Protein AF-Q43076-F1 (afdb_monomer)

Solvent-accessible surface area (backbone atoms only — not comparable to full-atom values): 9417 Å² total; per-residue (Å²): 134,83,82,83,74,79,73,61,49,74,49,74,43,62,37,59,88,45,103,76,54,61,91,54,61,29,22,21,44,26,35,39,22,77,76,84,76,62,70,50,79,56,65,64,48,44,74,59,81,46,72,34,17,53,50,16,35,49,47,48,24,65,28,74,42,92,91,73,46,58,35,36,36,27,18,12,19,20,88,86,56,34,31,20,32,32,44,34,33,55,68,43,85,84,46,86,76,50,64,48,56,39,68,48,93,66,49,48,24,40,69,68,80,57,91,53,52,40,34,80,36,38,42,48,33,45,56,54,46,72,47,98,86,68,32,28,33,33,42,30,41,30,34,48,72,91,36,84,34,48,34,37,39,65,35,88,43,79,94,67,60,39,79,84,59,69,62,46,82,100

pLDDT: mean 84.65, std 17.56, range [30.23, 97.69]

Sequence (170 aa):
ERAHVPTMASTIRSTSITPMAPLGDIVWGHAVSTDLVNWIILEPAIERDSPGDINGCWTGSATILPGGQPIVIYTGGDAENHQVQNIMLPKNRSDPYLREWTKAGNNPVLQLVGPGFNSSQFRDPTTGWIGPDGLWRMSIGAEVNGYGAALLYKSERLSKLDYSSSPTVF

Mean predicted aligned error: 7.03 Å

Structure (mmCIF, N/CA/C/O backbone):
data_AF-Q43076-F1
#
_entry.id   AF-Q43076-F1
#
loop_
_atom_site.group_PDB
_atom_site.id
_atom_site.type_symbol
_atom_site.label_atom_id
_atom_site.label_alt_id
_atom_site.label_comp_id
_atom_site.label_asym_id
_atom_site.label_entity_id
_atom_site.label_seq_id
_atom_site.pdbx_PDB_ins_code
_atom_site.Cartn_x
_atom_site.Cartn_y
_atom_site.Cartn_z
_atom_site.occupancy
_atom_site.B_iso_or_equiv
_atom_site.auth_seq_id
_atom_site.auth_comp_id
_atom_site.auth_asym_id
_atom_site.auth_atom_id
_atom_site.pdbx_PDB_model_num
ATOM 1 N N . GLU A 1 1 ? -23.938 0.427 31.366 1.00 33.28 1 GLU A N 1
ATOM 2 C CA . GLU A 1 1 ? -23.364 -0.611 30.482 1.00 33.28 1 GLU A CA 1
ATOM 3 C C . GLU A 1 1 ? -22.656 0.053 29.311 1.00 33.28 1 GLU A C 1
ATOM 5 O O . GLU A 1 1 ? -23.209 0.990 28.751 1.00 33.28 1 GLU A O 1
ATOM 10 N N . ARG A 1 2 ? -21.429 -0.358 28.963 1.00 31.25 2 ARG A N 1
ATOM 11 C CA . ARG A 1 2 ? -20.805 0.059 27.696 1.00 31.25 2 ARG A CA 1
ATOM 12 C C . ARG A 1 2 ? -21.232 -0.951 26.637 1.00 31.25 2 ARG A C 1
ATOM 14 O O . ARG A 1 2 ? -20.932 -2.131 26.790 1.00 31.25 2 ARG A O 1
ATOM 21 N N . ALA A 1 3 ? -21.944 -0.495 25.611 1.00 30.23 3 ALA A N 1
ATOM 22 C CA . ALA A 1 3 ? -22.298 -1.327 24.470 1.00 30.23 3 ALA A CA 1
ATOM 23 C C . ALA A 1 3 ? -21.017 -1.881 23.826 1.00 30.23 3 ALA A C 1
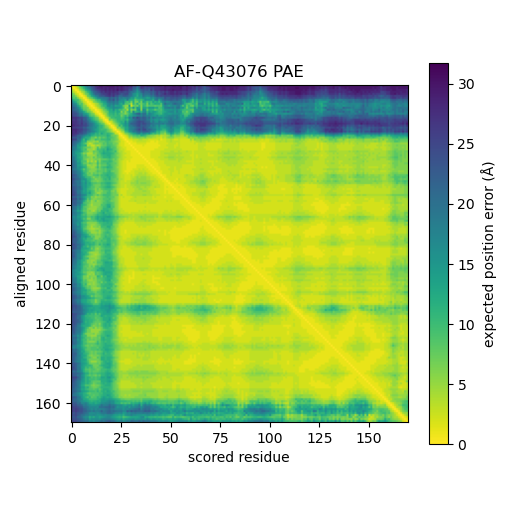ATOM 25 O O . ALA A 1 3 ? -20.096 -1.128 23.504 1.00 30.23 3 ALA A O 1
ATOM 26 N N . HIS A 1 4 ? -20.951 -3.202 23.688 1.00 37.47 4 HIS A N 1
ATOM 27 C CA . HIS A 1 4 ? -19.921 -3.881 22.917 1.00 37.47 4 HIS A CA 1
ATOM 28 C C . HIS A 1 4 ? -20.220 -3.594 21.442 1.00 37.47 4 HIS A C 1
ATOM 30 O O . HIS A 1 4 ? -21.199 -4.104 20.904 1.00 37.47 4 HIS A O 1
ATOM 36 N N . VAL A 1 5 ? -19.454 -2.700 20.815 1.00 37.22 5 VAL A N 1
ATOM 37 C CA . VAL A 1 5 ? -19.567 -2.448 19.373 1.00 37.22 5 VAL A CA 1
ATOM 38 C C . VAL A 1 5 ? -18.946 -3.661 18.674 1.00 37.22 5 VAL A C 1
ATOM 40 O O . VAL A 1 5 ? -17.755 -3.897 18.883 1.00 37.22 5 VAL A O 1
ATOM 43 N N . PRO A 1 6 ? -19.709 -4.465 17.912 1.00 38.44 6 PRO A N 1
ATOM 44 C CA . PRO A 1 6 ? -19.146 -5.610 17.213 1.00 38.44 6 PRO A CA 1
ATOM 45 C C . PRO A 1 6 ? -18.087 -5.126 16.221 1.00 38.44 6 PRO A C 1
ATOM 47 O O . PRO A 1 6 ? -18.309 -4.189 15.453 1.00 38.44 6 PRO A O 1
ATOM 50 N N . THR A 1 7 ? -16.913 -5.746 16.275 1.00 47.56 7 THR A N 1
ATOM 51 C CA . THR A 1 7 ? -15.780 -5.443 15.403 1.00 47.56 7 THR A CA 1
ATOM 52 C C . THR A 1 7 ? -16.163 -5.789 13.963 1.00 47.56 7 THR A C 1
ATOM 54 O O . THR A 1 7 ? -16.322 -6.961 13.633 1.00 47.56 7 THR A O 1
ATOM 57 N N . MET A 1 8 ? -16.354 -4.785 13.105 1.00 47.47 8 MET A N 1
ATOM 58 C CA . MET A 1 8 ? -16.606 -5.008 11.679 1.00 47.47 8 MET A CA 1
ATOM 59 C C . MET A 1 8 ? -15.295 -5.268 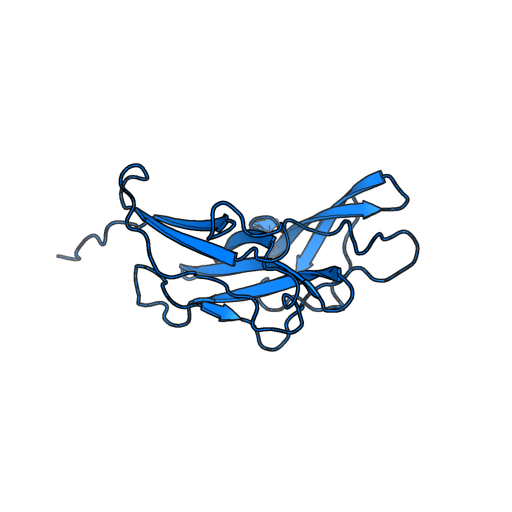10.945 1.00 47.47 8 MET A C 1
ATOM 61 O O . MET A 1 8 ? -14.315 -4.542 11.122 1.00 47.47 8 MET A O 1
ATOM 65 N N . ALA A 1 9 ? -15.288 -6.286 10.091 1.00 50.31 9 ALA A N 1
ATOM 66 C CA . ALA A 1 9 ? -14.232 -6.494 9.123 1.00 50.31 9 ALA A CA 1
ATOM 67 C C . ALA A 1 9 ? -14.574 -5.742 7.831 1.00 50.31 9 ALA A C 1
ATOM 69 O O . ALA A 1 9 ? -15.641 -5.927 7.244 1.00 50.31 9 ALA A O 1
ATOM 70 N N . SER A 1 10 ? -13.644 -4.901 7.389 1.00 48.09 10 SER A N 1
ATOM 71 C CA . SER A 1 10 ? -13.689 -4.224 6.096 1.00 48.09 10 SER A CA 1
ATOM 72 C C . SER A 1 10 ? -12.694 -4.904 5.163 1.00 48.09 10 SER A C 1
ATOM 74 O O . SER A 1 10 ? -11.532 -5.097 5.530 1.00 48.09 10 SER A O 1
ATOM 76 N N . THR A 1 11 ? -13.145 -5.304 3.975 1.00 55.41 11 THR A N 1
ATOM 77 C CA . THR A 1 11 ? -12.263 -5.780 2.909 1.00 55.41 11 THR A CA 1
ATOM 78 C C . THR A 1 11 ? -12.330 -4.805 1.755 1.00 55.41 11 THR A C 1
ATOM 80 O O . THR A 1 11 ? -13.410 -4.435 1.294 1.00 55.41 11 THR A O 1
ATOM 83 N N . ILE A 1 12 ? -11.151 -4.434 1.271 1.00 56.94 12 ILE A N 1
ATOM 84 C CA . ILE A 1 12 ? -11.012 -3.683 0.041 1.00 56.94 12 ILE A CA 1
ATOM 85 C C . ILE A 1 12 ? -10.105 -4.492 -0.877 1.00 56.94 12 ILE A C 1
ATOM 87 O O . ILE A 1 12 ? -9.028 -4.929 -0.467 1.00 56.94 12 ILE A O 1
ATOM 91 N N . ARG A 1 13 ? -10.581 -4.774 -2.089 1.00 56.03 13 ARG A N 1
ATOM 92 C CA . ARG A 1 13 ? -9.842 -5.570 -3.070 1.00 56.03 13 ARG A CA 1
ATOM 93 C C . ARG A 1 13 ? -9.818 -4.853 -4.402 1.00 56.03 13 ARG A C 1
ATOM 95 O O . ARG A 1 13 ? -10.830 -4.320 -4.844 1.00 56.03 13 ARG A O 1
ATOM 102 N N . SER A 1 14 ? -8.663 -4.931 -5.052 1.00 52.38 14 SER A N 1
ATOM 103 C CA . SER A 1 14 ? -8.529 -4.648 -6.475 1.00 52.38 14 SER A CA 1
ATOM 104 C C . SER A 1 14 ? -9.452 -5.588 -7.251 1.00 52.38 14 SER A C 1
ATOM 106 O O . SER A 1 14 ? -9.303 -6.812 -7.190 1.00 52.38 14 SER A O 1
ATOM 108 N N . THR A 1 15 ? -10.447 -5.015 -7.922 1.00 50.03 15 THR A N 1
ATOM 109 C CA . THR A 1 15 ? -11.416 -5.749 -8.735 1.00 50.03 15 THR A CA 1
ATOM 110 C C . THR A 1 15 ? -11.785 -4.913 -9.950 1.00 50.03 15 THR A C 1
ATOM 112 O O . THR A 1 15 ? -12.114 -3.736 -9.817 1.00 50.03 15 THR A O 1
ATOM 115 N N . SER A 1 16 ? -11.825 -5.523 -11.132 1.00 48.25 16 SER A N 1
ATOM 116 C CA . SER A 1 16 ? -12.533 -4.928 -12.265 1.00 48.25 16 SER A CA 1
ATOM 117 C C . SER A 1 16 ? -14.028 -4.893 -11.935 1.00 48.25 16 SER A C 1
ATOM 119 O O . SER A 1 16 ? -14.658 -5.939 -11.798 1.00 48.25 16 SER A O 1
ATOM 121 N N . ILE A 1 17 ? -14.603 -3.697 -11.786 1.00 50.31 17 ILE A N 1
ATOM 122 C CA . ILE A 1 17 ? -16.035 -3.520 -11.467 1.00 50.31 17 ILE A CA 1
ATOM 123 C C . ILE A 1 17 ? -16.966 -3.897 -12.626 1.00 50.31 17 ILE A C 1
ATOM 125 O O . ILE A 1 17 ? -18.178 -3.979 -12.438 1.00 50.31 17 ILE A O 1
ATOM 129 N N . THR A 1 18 ? -16.422 -4.168 -13.817 1.00 44.41 18 THR A N 1
ATOM 130 C CA . THR A 1 18 ? -17.178 -4.729 -14.939 1.00 44.41 18 THR A CA 1
ATOM 131 C C . THR A 1 18 ? -16.570 -6.066 -15.389 1.00 44.41 18 THR A C 1
ATOM 133 O O . THR A 1 18 ? -15.345 -6.174 -15.483 1.00 44.41 18 THR A O 1
ATOM 136 N N . PRO A 1 19 ? -17.391 -7.085 -15.724 1.00 42.34 19 PRO A N 1
ATOM 137 C CA . PRO A 1 19 ? -16.914 -8.410 -16.146 1.00 42.34 19 PRO A CA 1
ATOM 138 C C . PRO A 1 19 ? -16.039 -8.412 -17.413 1.00 42.34 19 PRO A C 1
ATOM 140 O O . PRO A 1 19 ? -15.471 -9.445 -17.752 1.00 42.34 19 PRO A O 1
ATOM 143 N N . MET A 1 20 ? -15.961 -7.282 -18.128 1.00 43.50 20 MET A N 1
ATOM 144 C CA . MET A 1 20 ? -15.190 -7.110 -19.364 1.00 43.50 20 MET A CA 1
ATOM 145 C C . MET A 1 20 ? -14.339 -5.830 -19.386 1.00 43.50 20 MET A C 1
ATOM 147 O O . MET A 1 20 ? -13.899 -5.422 -20.462 1.00 43.50 20 MET A O 1
ATOM 151 N N . ALA A 1 21 ? -14.109 -5.174 -18.242 1.00 45.84 21 ALA A N 1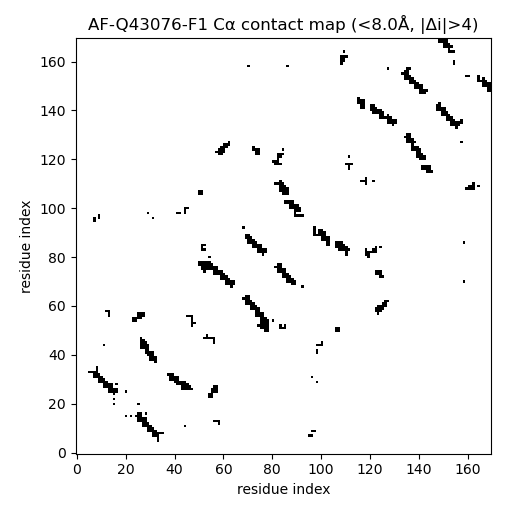
ATOM 152 C CA . ALA A 1 21 ? -13.177 -4.048 -18.202 1.00 45.84 21 ALA A CA 1
ATOM 153 C C . ALA A 1 21 ? -11.789 -4.534 -18.652 1.00 45.84 21 ALA A C 1
ATOM 155 O O . ALA A 1 21 ? -11.311 -5.552 -18.135 1.00 45.84 21 ALA A O 1
ATOM 156 N N . PRO A 1 22 ? -11.115 -3.824 -19.576 1.00 51.34 22 PRO A N 1
ATOM 157 C CA . PRO A 1 22 ? -9.694 -4.037 -19.813 1.00 51.34 22 PRO A CA 1
ATOM 158 C C . PRO A 1 22 ? -8.943 -3.979 -18.476 1.00 51.34 22 PRO A C 1
ATOM 160 O O . PRO A 1 22 ? -9.351 -3.240 -17.578 1.00 51.34 22 PRO A O 1
ATOM 163 N N . LEU A 1 23 ? -7.812 -4.684 -18.346 1.00 52.00 23 LEU A N 1
ATOM 164 C CA . LEU A 1 23 ? -6.953 -4.633 -17.146 1.00 52.00 23 LEU A CA 1
ATOM 165 C C . LEU A 1 23 ? -6.528 -3.201 -16.725 1.00 52.00 23 LEU A C 1
ATOM 167 O O . LEU A 1 23 ? -5.916 -3.043 -15.676 1.00 52.00 23 LEU A O 1
ATOM 171 N N . GLY A 1 24 ? -6.830 -2.164 -17.515 1.00 50.50 24 GLY A N 1
ATOM 172 C CA . GLY A 1 24 ? -6.612 -0.760 -17.171 1.00 50.50 24 GLY A CA 1
ATOM 173 C C . GLY A 1 24 ? -7.655 -0.151 -16.224 1.00 50.50 24 GLY A C 1
ATOM 174 O O . GLY A 1 24 ? -7.311 0.736 -15.453 1.00 50.50 24 GLY A O 1
ATOM 175 N N . ASP A 1 25 ? -8.906 -0.622 -16.191 1.00 65.06 25 ASP A N 1
ATOM 176 C CA . ASP A 1 25 ? -9.990 0.019 -15.413 1.00 65.06 25 ASP A CA 1
ATOM 177 C C . ASP A 1 25 ? -10.147 -0.569 -14.001 1.00 65.06 25 ASP A C 1
ATOM 179 O O . ASP A 1 25 ? -11.251 -0.785 -13.496 1.00 65.06 25 ASP A O 1
ATOM 183 N N . ILE A 1 26 ? -9.017 -0.868 -13.362 1.00 74.31 26 ILE A N 1
ATOM 184 C CA . ILE A 1 26 ? -8.985 -1.460 -12.027 1.00 74.31 26 ILE A CA 1
ATOM 185 C C . ILE A 1 26 ? -9.267 -0.381 -10.978 1.00 74.31 26 ILE A C 1
ATOM 187 O O . ILE A 1 26 ? -8.535 0.606 -10.862 1.00 74.31 26 ILE A O 1
ATOM 191 N N . VAL A 1 27 ? -10.304 -0.634 -10.182 1.00 80.00 27 VAL A N 1
ATOM 192 C CA . VAL A 1 27 ? -10.686 0.128 -8.989 1.00 80.00 27 VAL A CA 1
ATOM 193 C C . VAL A 1 27 ? -10.760 -0.816 -7.793 1.00 80.00 27 VAL A C 1
ATOM 195 O O . VAL A 1 27 ? -10.632 -2.038 -7.921 1.00 80.00 27 VAL A O 1
ATOM 198 N N . TRP A 1 28 ? -10.962 -0.257 -6.608 1.00 85.62 28 TRP A N 1
ATOM 199 C CA . TRP A 1 28 ? -11.093 -1.044 -5.389 1.00 85.62 28 TRP A CA 1
ATOM 200 C C . TRP A 1 28 ? -12.556 -1.140 -4.967 1.00 85.62 28 TRP A C 1
ATOM 202 O O . TRP A 1 28 ? -13.132 -0.172 -4.472 1.00 85.62 28 TRP A O 1
ATOM 212 N N . GLY A 1 29 ? -13.151 -2.320 -5.149 1.00 87.75 29 GLY A N 1
ATOM 213 C CA . GLY A 1 29 ? -14.461 -2.632 -4.586 1.00 87.75 29 GLY A CA 1
ATOM 214 C C . GLY A 1 29 ? -14.380 -2.767 -3.065 1.00 87.75 29 GLY A C 1
ATOM 215 O O . GLY A 1 29 ? -13.354 -3.189 -2.521 1.00 87.75 29 GLY A O 1
ATOM 216 N N . HIS A 1 30 ? -15.467 -2.427 -2.375 1.00 91.69 30 HIS A N 1
ATOM 217 C CA . HIS A 1 30 ? -15.526 -2.412 -0.917 1.00 91.69 30 HIS A CA 1
ATOM 218 C C . HIS A 1 30 ? -16.715 -3.223 -0.418 1.00 91.69 30 HIS A C 1
ATOM 220 O O . HIS A 1 30 ? -17.842 -3.072 -0.888 1.00 91.69 30 HIS A O 1
ATOM 226 N N . ALA A 1 31 ? -16.455 -4.106 0.541 1.00 93.19 31 ALA A N 1
ATOM 227 C CA . ALA A 1 31 ? -17.494 -4.840 1.236 1.00 93.19 31 ALA A CA 1
ATOM 228 C C . ALA A 1 31 ? -17.165 -4.965 2.723 1.00 93.19 31 ALA A C 1
ATOM 230 O O . ALA A 1 31 ? -15.999 -5.036 3.126 1.00 93.19 31 ALA A O 1
ATOM 231 N N . VAL A 1 32 ? -18.213 -5.027 3.539 1.00 93.88 32 VAL A N 1
ATOM 232 C CA . VAL A 1 32 ? -18.110 -5.152 4.996 1.00 93.88 32 VAL A CA 1
ATOM 233 C C . VAL A 1 32 ? -18.871 -6.369 5.494 1.00 93.88 32 VAL A C 1
ATOM 235 O O . VAL A 1 32 ? -19.884 -6.768 4.915 1.00 93.88 32 VAL A O 1
ATOM 238 N N . SER A 1 33 ? -18.372 -6.955 6.577 1.00 93.25 33 SER A N 1
ATOM 239 C CA . SER A 1 33 ? -18.984 -8.105 7.232 1.00 93.25 33 SER A CA 1
ATOM 240 C C . SER A 1 33 ? -18.667 -8.122 8.726 1.00 93.25 33 SER A C 1
ATOM 242 O O . SER A 1 33 ? -17.622 -7.645 9.168 1.00 93.25 33 SER A O 1
ATOM 244 N N . THR A 1 34 ? -19.568 -8.701 9.514 1.00 94.31 34 THR A N 1
ATOM 245 C CA . THR A 1 34 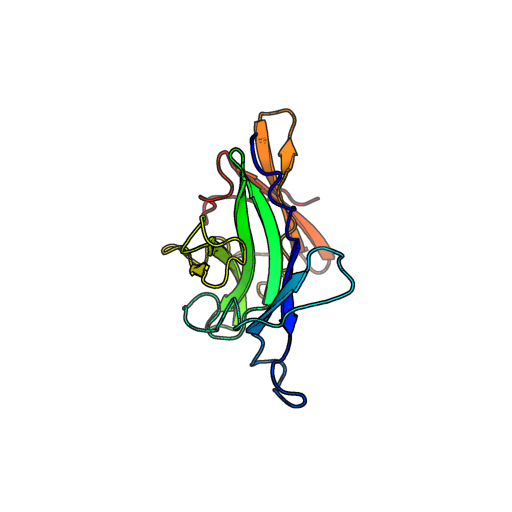? -19.359 -8.993 10.941 1.00 94.31 34 THR A CA 1
ATOM 246 C C . THR A 1 34 ? -18.967 -10.448 11.199 1.00 94.31 34 THR A C 1
ATOM 248 O O . THR A 1 34 ? -18.581 -10.775 12.316 1.00 94.31 34 THR A O 1
ATOM 251 N N . ASP A 1 35 ? -19.082 -11.324 10.198 1.00 94.06 35 ASP A N 1
ATOM 252 C CA . ASP A 1 35 ? -18.836 -12.769 10.316 1.00 94.06 35 ASP A CA 1
ATOM 253 C C . ASP A 1 35 ? -17.901 -13.331 9.229 1.00 94.06 35 ASP A C 1
ATOM 255 O O . ASP A 1 35 ? -17.589 -14.519 9.246 1.00 94.06 35 ASP A O 1
ATOM 259 N N . LEU A 1 36 ? -17.431 -12.478 8.309 1.00 93.19 36 LEU A N 1
ATOM 260 C CA . LEU A 1 36 ? -16.602 -12.803 7.141 1.00 93.19 36 LEU A CA 1
ATOM 261 C C . LEU A 1 36 ? -17.269 -13.741 6.116 1.00 93.19 36 LEU A C 1
ATOM 263 O O . LEU A 1 36 ? -16.612 -14.178 5.169 1.00 93.19 36 LEU A O 1
ATOM 267 N N . VAL A 1 37 ? -18.567 -14.016 6.264 1.00 93.50 37 VAL A N 1
ATOM 268 C CA . VAL A 1 37 ? -19.351 -14.907 5.395 1.00 93.50 37 VAL A CA 1
ATOM 269 C C . VAL A 1 37 ? -20.437 -14.124 4.665 1.00 93.50 37 VAL A C 1
ATOM 271 O O . VAL A 1 37 ? -20.561 -14.230 3.447 1.00 93.50 37 VAL A O 1
ATOM 274 N N . ASN A 1 38 ? -21.200 -13.310 5.393 1.00 91.94 38 ASN A N 1
ATOM 275 C CA . ASN A 1 38 ? -22.262 -12.470 4.861 1.00 91.94 38 ASN A CA 1
ATOM 276 C C . ASN A 1 38 ? -21.724 -11.057 4.633 1.00 91.94 38 ASN A C 1
ATOM 278 O O . ASN A 1 38 ? -21.282 -10.395 5.574 1.00 91.94 38 ASN A O 1
ATOM 282 N N . TRP A 1 39 ? -21.759 -10.597 3.382 1.00 94.88 39 TRP A N 1
ATOM 283 C CA . TRP A 1 39 ? -21.129 -9.346 2.963 1.00 94.88 39 TRP A CA 1
ATOM 284 C C . TRP A 1 39 ? -22.156 -8.340 2.458 1.00 94.88 39 TRP A C 1
ATOM 286 O O . TRP A 1 39 ? -23.017 -8.667 1.642 1.00 94.88 39 TRP A O 1
ATOM 296 N N . ILE A 1 40 ? -22.022 -7.096 2.912 1.00 93.38 40 ILE A N 1
ATOM 297 C CA . ILE A 1 40 ? -22.738 -5.947 2.360 1.00 93.38 40 ILE A CA 1
ATOM 298 C C . ILE A 1 40 ? -21.777 -5.237 1.413 1.00 93.38 40 ILE A C 1
ATOM 300 O O . ILE A 1 40 ? -20.708 -4.794 1.837 1.00 93.38 40 ILE A O 1
ATOM 304 N N . ILE A 1 41 ? -22.156 -5.155 0.139 1.00 92.94 41 ILE A N 1
ATOM 305 C CA . ILE A 1 41 ? -21.401 -4.418 -0.877 1.00 92.94 41 ILE A CA 1
ATOM 306 C C . ILE A 1 41 ? -21.639 -2.921 -0.677 1.00 92.94 41 ILE A C 1
ATOM 308 O O . ILE A 1 41 ? -22.778 -2.492 -0.485 1.00 92.94 41 ILE A O 1
ATOM 312 N N . LEU A 1 42 ? -20.558 -2.152 -0.711 1.00 91.81 42 LEU A N 1
ATOM 313 C CA . LEU A 1 42 ? -20.548 -0.699 -0.594 1.00 91.81 42 LEU A CA 1
ATOM 314 C C . LEU A 1 42 ? -20.071 -0.068 -1.906 1.00 91.81 42 LEU A C 1
ATOM 316 O O . LEU A 1 42 ? -19.753 -0.755 -2.880 1.00 91.81 42 LEU A O 1
ATOM 320 N N . GLU A 1 43 ? -20.045 1.258 -1.926 1.00 90.69 43 GLU A N 1
ATOM 321 C CA . GLU A 1 43 ? -19.457 2.045 -3.002 1.00 90.69 43 GLU A CA 1
ATOM 322 C C . GLU A 1 43 ? -17.949 1.735 -3.162 1.00 90.69 43 GLU A C 1
ATOM 324 O O . GLU A 1 43 ? -17.309 1.303 -2.200 1.00 90.69 43 GLU A O 1
ATOM 329 N N . PRO A 1 44 ? -17.344 1.925 -4.353 1.00 89.19 44 PRO A N 1
ATOM 330 C CA . PRO A 1 44 ? -15.902 1.757 -4.521 1.00 89.19 44 PRO A CA 1
ATOM 331 C C . PRO A 1 44 ? -15.109 2.613 -3.526 1.00 89.19 44 PRO A C 1
ATOM 333 O O . PRO A 1 44 ? -15.392 3.792 -3.338 1.00 89.19 44 PR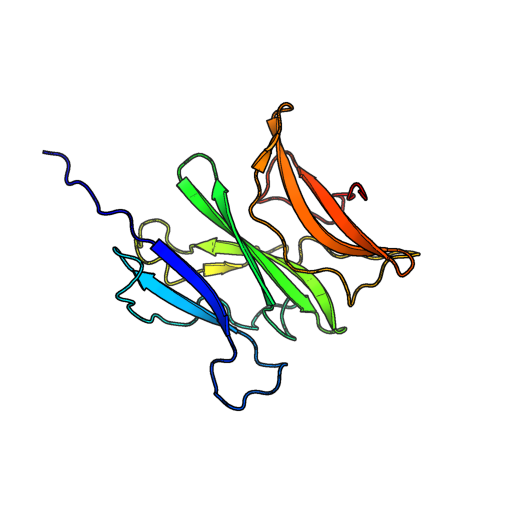O A O 1
ATOM 336 N N . ALA A 1 45 ? -14.086 2.023 -2.911 1.00 89.19 45 ALA A N 1
ATOM 337 C CA . ALA A 1 45 ? -13.254 2.715 -1.930 1.00 89.19 45 ALA A CA 1
ATOM 338 C C . ALA A 1 45 ? -12.116 3.523 -2.573 1.00 89.19 45 ALA A C 1
ATOM 340 O O . ALA A 1 45 ? -11.642 4.484 -1.970 1.00 89.19 45 ALA A O 1
ATOM 341 N N . ILE A 1 46 ? -11.654 3.128 -3.769 1.00 87.88 46 ILE A N 1
ATOM 342 C CA . ILE A 1 46 ? -10.611 3.840 -4.525 1.00 87.88 46 ILE A CA 1
ATOM 343 C C . ILE A 1 46 ? -10.990 3.909 -5.998 1.00 87.88 46 ILE A C 1
ATOM 345 O O . ILE A 1 46 ? -11.257 2.877 -6.614 1.00 87.88 46 ILE A O 1
ATOM 349 N N . GLU A 1 47 ? -10.923 5.114 -6.556 1.00 88.88 47 GLU A N 1
ATOM 350 C CA . GLU A 1 47 ? -11.084 5.410 -7.981 1.00 88.88 47 GLU A CA 1
ATOM 351 C C . GLU A 1 47 ? -9.805 6.029 -8.568 1.00 88.88 47 GLU A C 1
ATOM 353 O O . GLU A 1 47 ? -8.929 6.475 -7.829 1.00 88.88 47 GLU A O 1
ATOM 358 N N . ARG A 1 48 ? -9.688 6.087 -9.900 1.00 90.06 48 ARG A N 1
ATOM 359 C CA . ARG A 1 48 ? -8.515 6.613 -10.632 1.00 90.06 48 ARG A CA 1
ATOM 360 C C . ARG A 1 48 ? -8.571 8.136 -10.808 1.00 90.06 48 ARG A C 1
ATOM 362 O O . ARG A 1 48 ? -8.714 8.636 -11.921 1.00 90.06 48 ARG A O 1
ATOM 369 N N . ASP A 1 49 ? -8.499 8.877 -9.710 1.00 91.00 49 ASP A N 1
ATOM 370 C CA . ASP A 1 49 ? -8.701 10.335 -9.695 1.00 91.00 49 ASP A CA 1
ATOM 371 C C . ASP A 1 49 ? -7.443 11.162 -9.358 1.00 91.00 49 ASP A C 1
ATOM 373 O O . ASP A 1 49 ? -7.535 12.380 -9.195 1.00 91.00 49 ASP A O 1
ATOM 377 N N . SER A 1 50 ? -6.261 10.535 -9.263 1.00 92.44 50 SER A N 1
ATOM 378 C CA . SER A 1 50 ? -5.021 11.222 -8.882 1.00 92.44 50 SER A CA 1
ATOM 379 C C . SER A 1 50 ? -3.856 10.915 -9.832 1.00 92.44 50 SER A C 1
ATOM 381 O O . SER A 1 50 ? -3.837 9.854 -10.453 1.00 92.44 50 SER A O 1
ATOM 383 N N . PRO A 1 51 ? -2.837 11.793 -9.947 1.00 93.44 51 PRO A N 1
ATOM 384 C CA . PRO A 1 51 ? -1.697 11.552 -10.838 1.00 93.44 51 PRO A CA 1
ATOM 385 C C . PRO A 1 51 ? -0.966 10.225 -10.589 1.00 93.44 51 PRO A C 1
ATOM 387 O O . PRO A 1 51 ? -0.506 9.596 -11.537 1.00 93.44 51 PRO A O 1
ATOM 390 N N . GLY A 1 52 ? -0.881 9.790 -9.326 1.00 93.06 52 GLY A N 1
ATOM 391 C CA . GLY A 1 52 ? -0.179 8.568 -8.927 1.00 93.06 52 GLY A CA 1
ATOM 392 C C . GLY A 1 52 ? -0.941 7.269 -9.197 1.00 93.06 52 GLY A C 1
ATOM 393 O O . GLY A 1 52 ? -0.396 6.198 -8.961 1.00 93.06 52 GLY A O 1
ATOM 394 N N . ASP A 1 53 ? -2.194 7.328 -9.646 1.00 94.31 53 ASP A N 1
ATOM 395 C CA . ASP A 1 53 ? -2.989 6.142 -9.985 1.00 94.31 53 ASP A CA 1
ATOM 396 C C . ASP A 1 53 ? -3.911 6.343 -11.189 1.00 94.31 53 ASP A C 1
ATOM 398 O O . ASP A 1 53 ? -4.855 5.578 -11.403 1.00 94.31 53 ASP A O 1
ATOM 402 N N . ILE A 1 54 ? -3.612 7.350 -12.012 1.00 93.00 54 ILE A N 1
ATOM 403 C CA . ILE A 1 54 ? -4.423 7.710 -13.171 1.00 93.00 54 ILE A CA 1
ATOM 404 C C . ILE A 1 54 ? -4.570 6.549 -14.156 1.00 93.00 54 ILE A C 1
ATOM 406 O O . ILE A 1 54 ? -5.596 6.464 -14.824 1.00 93.00 54 ILE A O 1
ATOM 410 N N . ASN A 1 55 ? -3.605 5.624 -14.208 1.00 91.56 55 ASN A N 1
ATOM 411 C CA . ASN A 1 55 ? -3.614 4.428 -15.054 1.00 91.56 55 ASN A CA 1
ATOM 412 C C . ASN A 1 55 ? -4.004 3.135 -14.308 1.00 91.56 55 ASN A C 1
ATOM 414 O O . ASN A 1 55 ? -3.966 2.056 -14.896 1.00 91.56 55 ASN A O 1
ATOM 418 N N . GLY A 1 56 ? -4.422 3.218 -13.041 1.00 89.94 56 GLY A N 1
ATOM 419 C CA . GLY A 1 56 ? -5.002 2.091 -12.307 1.00 89.94 56 GLY A CA 1
ATOM 420 C C . GLY A 1 56 ? -4.718 2.119 -10.809 1.00 89.94 56 GLY A C 1
ATOM 421 O O . GLY A 1 56 ? -3.627 2.501 -10.390 1.00 89.94 56 GLY A O 1
ATOM 422 N N . CYS A 1 57 ? -5.671 1.628 -10.011 1.00 92.38 57 CYS A N 1
ATOM 423 C CA . CYS A 1 57 ? -5.527 1.446 -8.563 1.00 92.38 57 CYS A CA 1
ATOM 424 C C . CYS A 1 57 ? -5.288 -0.039 -8.252 1.00 92.38 57 CYS A C 1
ATOM 426 O O . CYS A 1 57 ? -6.221 -0.833 -8.137 1.00 92.38 57 CYS A O 1
ATOM 428 N N . TRP A 1 58 ? -4.025 -0.438 -8.161 1.00 93.25 58 TRP A N 1
ATOM 429 C CA . TRP A 1 58 ? -3.604 -1.830 -8.004 1.00 93.25 58 TRP A CA 1
ATOM 430 C C . TRP A 1 58 ? -3.586 -2.250 -6.532 1.00 93.25 58 TRP A C 1
ATOM 432 O O . TRP A 1 58 ? -4.017 -1.513 -5.651 1.00 93.25 58 TRP A O 1
ATOM 442 N N . THR A 1 59 ? -3.163 -3.484 -6.271 1.00 93.50 59 THR A N 1
ATOM 443 C CA . THR A 1 59 ? -3.142 -4.130 -4.956 1.00 93.50 59 THR A CA 1
ATOM 444 C C . THR A 1 59 ? -2.289 -3.400 -3.912 1.00 93.50 59 THR A C 1
ATOM 446 O O . THR A 1 59 ? -1.443 -2.556 -4.208 1.00 93.50 59 THR A O 1
ATOM 449 N N . GLY A 1 60 ? -2.578 -3.697 -2.647 1.00 95.75 60 GLY A N 1
ATOM 450 C CA . GLY A 1 60 ? -2.036 -3.009 -1.484 1.00 95.75 60 GLY A CA 1
ATOM 451 C C . GLY A 1 60 ? -2.571 -3.607 -0.191 1.00 95.75 60 GLY A C 1
ATOM 452 O O . GLY A 1 60 ? -3.315 -4.591 -0.215 1.00 95.75 60 GLY A O 1
ATOM 453 N N . SER A 1 61 ? -2.215 -2.997 0.933 1.00 96.38 61 SER A N 1
ATOM 454 C CA . SER A 1 61 ? -2.540 -3.510 2.263 1.00 96.38 61 SER A CA 1
ATOM 455 C C . SER A 1 61 ? -3.000 -2.410 3.213 1.00 96.38 61 SER A C 1
ATOM 457 O O . SER A 1 61 ? -2.536 -1.269 3.157 1.00 96.38 61 SER A O 1
ATOM 459 N N . ALA A 1 62 ? -3.881 -2.781 4.142 1.00 96.06 62 ALA A N 1
ATOM 460 C CA . ALA A 1 62 ? -4.273 -1.935 5.260 1.00 96.06 62 ALA A CA 1
ATOM 461 C C . ALA A 1 62 ? -3.362 -2.178 6.471 1.00 96.06 62 ALA A C 1
ATOM 463 O O . ALA A 1 62 ? -3.059 -3.316 6.809 1.00 96.06 62 ALA A O 1
ATOM 464 N N . THR A 1 63 ? -2.975 -1.113 7.167 1.00 96.31 63 THR A N 1
ATOM 465 C CA . THR A 1 63 ? -2.263 -1.172 8.450 1.00 96.31 63 THR A CA 1
ATOM 466 C C . THR A 1 63 ? -3.069 -0.432 9.506 1.00 96.31 63 THR A C 1
ATOM 468 O O . THR A 1 63 ? -3.549 0.670 9.257 1.00 96.31 63 THR A O 1
ATOM 471 N N . ILE A 1 64 ? -3.213 -1.011 10.698 1.00 95.56 64 ILE A N 1
ATOM 472 C CA . ILE A 1 64 ? -3.835 -0.323 11.834 1.00 95.56 64 ILE A CA 1
ATOM 473 C C . ILE A 1 64 ? -2.738 0.376 12.638 1.00 95.56 64 ILE A C 1
ATOM 475 O O . ILE A 1 64 ? -1.892 -0.269 13.253 1.00 95.56 64 ILE A O 1
ATOM 479 N N . LEU A 1 65 ? -2.741 1.707 12.626 1.00 93.31 65 LEU A N 1
ATOM 480 C CA . LEU A 1 65 ? -1.811 2.526 13.399 1.00 93.31 65 LEU A CA 1
ATOM 481 C C . LEU A 1 65 ? -2.171 2.515 14.899 1.00 93.31 65 LEU A C 1
ATOM 483 O O . LEU A 1 65 ? -3.336 2.300 15.259 1.00 93.31 65 LEU A O 1
ATOM 487 N N . PRO A 1 66 ? -1.211 2.835 15.792 1.00 90.81 66 PRO A N 1
ATOM 488 C CA . PRO A 1 66 ? -1.493 3.139 17.189 1.00 90.81 66 PRO A CA 1
ATOM 489 C C . PRO A 1 66 ? -2.642 4.145 17.321 1.00 90.81 66 PRO A C 1
ATOM 491 O O . PRO A 1 66 ? -2.680 5.164 16.632 1.00 90.81 66 PRO A O 1
ATOM 494 N N . GLY A 1 67 ? -3.606 3.844 18.193 1.00 89.62 67 GLY A N 1
ATOM 495 C CA . GLY A 1 67 ? -4.849 4.616 18.309 1.00 89.62 67 GLY A CA 1
ATOM 496 C C . GLY A 1 67 ? -5.967 4.178 17.352 1.00 89.62 67 GLY A C 1
ATOM 497 O O . GLY A 1 67 ? -6.975 4.878 17.246 1.00 89.62 67 GLY A O 1
ATOM 498 N N . GLY A 1 68 ? -5.806 3.041 16.664 1.00 90.81 68 GLY A N 1
ATOM 499 C CA . GLY A 1 68 ? -6.868 2.369 15.907 1.00 90.81 68 GLY A CA 1
ATOM 500 C C . GLY A 1 68 ? -7.176 2.988 14.544 1.00 90.81 68 GLY A C 1
ATOM 501 O O . GLY A 1 68 ? -8.217 2.696 13.968 1.00 90.81 68 GLY A O 1
ATOM 502 N N . GLN A 1 69 ? -6.312 3.867 14.033 1.00 91.31 69 GLN A N 1
ATOM 503 C CA . GLN A 1 69 ? -6.489 4.489 12.721 1.00 91.31 69 GLN A CA 1
ATOM 504 C C . GLN A 1 69 ? -6.029 3.528 11.615 1.00 91.31 69 GLN A C 1
ATOM 506 O O . GLN A 1 69 ? -4.830 3.259 11.544 1.00 91.31 69 GLN A O 1
ATOM 511 N N . PRO A 1 70 ? -6.908 3.057 10.715 1.00 94.94 70 PRO A N 1
ATOM 512 C CA . PRO A 1 70 ? -6.457 2.359 9.520 1.00 94.94 70 PRO A CA 1
ATOM 513 C C . PRO A 1 70 ? -5.819 3.335 8.524 1.00 94.94 70 PRO A C 1
ATOM 515 O O . PRO A 1 70 ? -6.284 4.464 8.349 1.00 94.94 70 PRO A O 1
ATOM 518 N N . ILE A 1 71 ? -4.769 2.878 7.859 1.00 95.38 71 ILE A N 1
ATOM 519 C CA . ILE A 1 71 ? -4.141 3.494 6.687 1.00 95.38 71 ILE A CA 1
ATOM 520 C C . ILE A 1 71 ? -4.037 2.421 5.608 1.00 95.38 71 ILE A C 1
ATOM 522 O O . ILE A 1 71 ? -3.750 1.269 5.927 1.00 95.38 71 ILE A O 1
ATOM 526 N N . VAL A 1 72 ? -4.259 2.783 4.349 1.00 96.19 72 VAL A N 1
ATOM 527 C CA . VAL A 1 72 ? -4.001 1.890 3.215 1.00 96.19 72 VAL A CA 1
ATOM 528 C C . VAL A 1 72 ? -2.831 2.440 2.425 1.00 96.19 72 VAL A C 1
ATOM 530 O O . VAL A 1 72 ? -2.797 3.629 2.102 1.00 96.19 72 VAL A O 1
ATOM 533 N N . ILE A 1 73 ? -1.885 1.559 2.121 1.00 96.56 73 ILE A N 1
ATOM 534 C CA . ILE A 1 73 ? -0.833 1.810 1.142 1.00 96.56 73 ILE A CA 1
ATOM 535 C C . ILE A 1 73 ? -1.124 0.893 -0.036 1.00 96.56 73 ILE A C 1
ATOM 537 O O . ILE A 1 73 ? -1.362 -0.300 0.160 1.00 96.56 73 ILE A O 1
ATOM 541 N N . TYR A 1 74 ? -1.161 1.452 -1.239 1.00 96.62 74 TYR A N 1
ATOM 542 C CA . TYR A 1 74 ? -1.513 0.724 -2.454 1.00 96.62 74 TYR A CA 1
ATOM 543 C C . TYR A 1 74 ? -0.645 1.158 -3.623 1.00 96.62 74 TYR A C 1
ATOM 545 O O . TYR A 1 74 ? -0.110 2.268 -3.640 1.00 96.62 74 TYR A O 1
ATOM 553 N N . THR A 1 75 ? -0.515 0.276 -4.605 1.00 96.94 75 THR A N 1
ATOM 554 C CA . THR A 1 75 ? 0.182 0.595 -5.845 1.00 96.94 75 THR A CA 1
ATOM 555 C C . THR A 1 75 ? -0.761 1.310 -6.806 1.00 96.94 75 THR A C 1
ATOM 557 O O . THR A 1 75 ? -1.889 0.874 -7.011 1.00 96.94 75 THR A O 1
ATOM 560 N N . GLY A 1 76 ? -0.307 2.396 -7.420 1.00 95.69 76 GLY A N 1
ATOM 561 C CA . GLY A 1 76 ? -0.973 3.014 -8.559 1.00 95.69 76 GLY A CA 1
ATOM 562 C C . GLY A 1 76 ? -0.111 2.958 -9.815 1.00 95.69 76 GLY A C 1
ATOM 563 O O . GLY A 1 76 ? 1.109 2.814 -9.730 1.00 95.69 76 GLY A O 1
ATOM 564 N N . GLY A 1 77 ? -0.761 3.039 -10.974 1.00 94.56 77 GLY A N 1
ATOM 565 C CA . GLY A 1 77 ? -0.099 3.323 -12.244 1.00 94.56 77 GLY A CA 1
ATOM 566 C C . GLY A 1 77 ? -0.093 4.825 -12.506 1.00 94.56 77 GLY A C 1
ATOM 567 O O . GLY A 1 77 ? -1.168 5.413 -12.656 1.00 94.56 77 GLY A O 1
ATOM 568 N N . ASP A 1 78 ? 1.086 5.441 -12.576 1.00 94.25 78 ASP A N 1
ATOM 569 C CA . ASP A 1 78 ? 1.204 6.846 -12.981 1.00 94.25 78 ASP A CA 1
ATOM 570 C C . ASP A 1 78 ? 0.991 7.021 -14.499 1.00 94.25 78 ASP A C 1
ATOM 572 O O . ASP A 1 78 ? 0.802 6.048 -15.237 1.00 94.25 78 ASP A O 1
ATOM 576 N N . ALA A 1 79 ? 1.020 8.266 -14.985 1.00 93.00 79 ALA A N 1
ATOM 577 C CA . ALA A 1 79 ? 0.811 8.594 -16.400 1.00 93.00 79 ALA A CA 1
ATOM 578 C C . ALA A 1 79 ? 1.828 7.937 -17.358 1.00 93.00 79 ALA A C 1
ATOM 580 O O . ALA A 1 79 ? 1.522 7.751 -18.536 1.00 93.00 79 ALA A O 1
ATOM 581 N N . GLU A 1 80 ? 3.005 7.558 -16.859 1.00 92.88 80 GLU A N 1
ATOM 582 C CA . GLU A 1 80 ? 4.081 6.901 -17.608 1.00 92.88 80 GLU A CA 1
ATOM 583 C C . GLU A 1 80 ? 4.024 5.365 -17.477 1.00 92.88 80 GLU A C 1
ATOM 585 O O . GLU A 1 80 ? 4.850 4.658 -18.049 1.00 92.88 80 GLU A O 1
ATOM 590 N N . ASN A 1 81 ? 2.995 4.835 -16.801 1.00 89.94 81 ASN A N 1
ATOM 591 C CA . ASN A 1 81 ? 2.822 3.425 -16.438 1.00 89.94 81 ASN A CA 1
ATOM 592 C C . ASN A 1 81 ? 3.893 2.893 -15.476 1.00 89.94 81 ASN A C 1
ATOM 594 O O . ASN A 1 81 ? 4.114 1.681 -15.396 1.00 89.94 81 ASN A O 1
ATOM 598 N N . HIS A 1 82 ? 4.528 3.770 -14.700 1.00 94.50 82 HIS A N 1
ATOM 599 C CA . HIS A 1 82 ? 5.306 3.332 -13.555 1.00 94.50 82 HIS A CA 1
ATOM 600 C C . HIS A 1 82 ? 4.380 2.855 -12.443 1.00 94.50 82 HIS A C 1
ATOM 602 O O . HIS A 1 82 ? 3.334 3.449 -12.173 1.00 94.50 82 HIS A O 1
ATOM 608 N N . GLN A 1 83 ? 4.801 1.797 -11.759 1.00 96.00 83 GLN A N 1
ATOM 609 C CA . GLN A 1 83 ? 4.188 1.376 -10.512 1.00 96.00 83 GLN A CA 1
ATOM 610 C C . GLN A 1 83 ? 4.752 2.246 -9.387 1.00 96.00 83 GLN A C 1
ATOM 612 O O . GLN A 1 83 ? 5.957 2.270 -9.134 1.00 96.00 83 GLN A O 1
ATOM 617 N N . VAL A 1 84 ? 3.871 2.993 -8.732 1.00 96.44 84 VAL A N 1
ATOM 618 C CA . VAL A 1 84 ? 4.193 3.928 -7.648 1.00 96.44 84 VAL A CA 1
ATOM 619 C C . VAL A 1 84 ? 3.344 3.614 -6.424 1.00 96.44 84 VAL A C 1
ATOM 621 O O . VAL A 1 84 ? 2.287 3.001 -6.547 1.00 96.44 84 VAL A O 1
ATOM 624 N N . GLN A 1 85 ? 3.781 4.011 -5.229 1.00 96.69 85 GLN A N 1
ATOM 625 C CA . GLN A 1 85 ? 3.026 3.740 -4.001 1.00 96.69 85 GLN A CA 1
ATOM 626 C C . GLN A 1 85 ? 2.297 4.982 -3.521 1.00 96.69 85 GLN A C 1
ATOM 628 O O . GLN A 1 85 ? 2.875 6.063 -3.422 1.00 96.69 85 GLN A O 1
ATOM 633 N N . ASN A 1 86 ? 1.034 4.798 -3.173 1.00 96.62 86 ASN A N 1
ATOM 634 C CA . ASN A 1 86 ? 0.107 5.831 -2.752 1.00 96.62 86 ASN A CA 1
ATOM 635 C C . ASN A 1 86 ? -0.429 5.505 -1.356 1.00 96.62 86 ASN A C 1
ATOM 637 O O . ASN A 1 86 ? -0.555 4.341 -0.976 1.00 96.62 86 ASN A O 1
ATOM 641 N N . ILE A 1 87 ? -0.769 6.541 -0.597 1.00 95.69 87 ILE A N 1
ATOM 642 C CA . ILE A 1 87 ? -1.395 6.441 0.721 1.00 95.69 87 ILE A CA 1
ATOM 643 C C . ILE A 1 87 ? -2.831 6.951 0.648 1.00 95.69 87 ILE A C 1
ATOM 645 O O . ILE A 1 87 ? -3.101 7.988 0.039 1.00 95.69 87 ILE A O 1
ATOM 649 N N . MET A 1 88 ? -3.740 6.284 1.354 1.00 95.00 88 MET A N 1
ATOM 650 C CA . MET A 1 88 ? -5.053 6.834 1.671 1.00 95.00 88 MET A CA 1
ATOM 651 C C . MET A 1 88 ? -5.478 6.555 3.114 1.00 95.00 88 MET A C 1
ATOM 653 O O . MET A 1 88 ? -5.030 5.605 3.764 1.00 95.00 88 MET A O 1
ATOM 657 N N . LEU A 1 89 ? -6.362 7.411 3.614 1.00 94.62 89 LEU A N 1
ATOM 658 C CA . LEU A 1 89 ? -6.885 7.405 4.977 1.00 94.62 89 LEU A CA 1
ATOM 659 C C . LEU A 1 89 ? -8.415 7.526 4.924 1.00 94.62 89 LEU A C 1
ATOM 661 O O . LEU A 1 89 ? -8.920 8.201 4.032 1.00 94.62 89 LEU A O 1
ATOM 665 N N . PRO A 1 90 ? -9.174 6.948 5.867 1.00 94.44 90 PRO A N 1
ATOM 666 C CA . PRO A 1 90 ? -10.608 7.181 5.947 1.00 94.44 90 PRO A CA 1
ATOM 667 C C . PRO A 1 90 ? -10.909 8.669 6.097 1.00 94.44 90 PRO A C 1
ATOM 669 O O . PRO A 1 90 ? -10.331 9.347 6.952 1.00 94.44 90 PRO A O 1
ATOM 672 N N . LYS A 1 91 ? -11.871 9.155 5.319 1.00 95.06 91 LYS A N 1
ATOM 673 C CA . LYS A 1 91 ? -12.371 10.529 5.405 1.00 95.06 91 LYS A CA 1
ATOM 674 C C . LYS A 1 91 ? -13.111 10.772 6.721 1.00 95.06 91 LYS A C 1
ATOM 676 O O . LYS A 1 91 ? -12.975 11.835 7.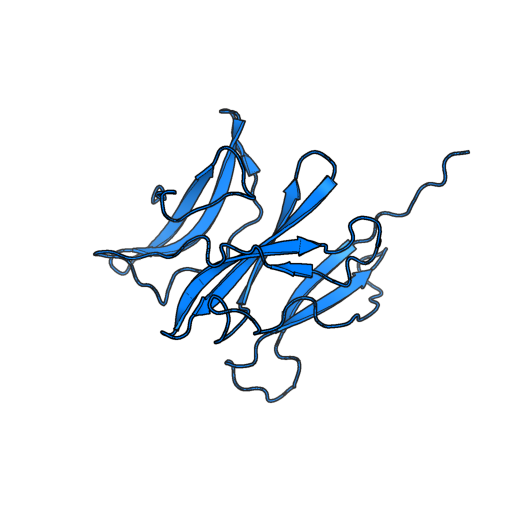322 1.00 95.06 91 LYS A O 1
ATOM 681 N N . ASN A 1 92 ? -13.853 9.769 7.196 1.00 94.38 92 ASN A N 1
ATOM 682 C CA . ASN A 1 92 ? -14.550 9.791 8.478 1.00 94.38 92 ASN A CA 1
ATOM 683 C C . ASN A 1 92 ? -14.220 8.541 9.304 1.00 94.38 92 ASN A C 1
ATOM 685 O O . ASN A 1 92 ? -14.697 7.448 9.025 1.00 94.38 92 ASN A O 1
ATOM 689 N N . ARG A 1 93 ? -13.448 8.716 10.380 1.00 90.94 93 ARG A N 1
ATOM 690 C CA . ARG A 1 93 ? -13.064 7.623 11.293 1.00 90.94 93 ARG A CA 1
ATOM 691 C C . ARG A 1 93 ? -14.210 7.073 12.138 1.00 90.94 93 ARG A C 1
ATOM 693 O O . ARG A 1 93 ? -14.064 6.006 12.722 1.00 90.94 93 ARG A O 1
ATOM 700 N N . SER A 1 94 ? -15.285 7.843 12.283 1.00 92.44 94 SER A N 1
ATOM 701 C CA . SER A 1 94 ? -16.443 7.446 13.087 1.00 92.44 94 SER A CA 1
ATOM 702 C C . SER A 1 94 ? -17.452 6.641 12.274 1.00 92.44 94 SER A C 1
ATOM 704 O O . SER A 1 94 ? -18.380 6.093 12.859 1.00 92.44 94 SER A O 1
ATOM 706 N N . ASP A 1 95 ? -17.292 6.577 10.947 1.00 94.00 95 ASP A N 1
ATOM 707 C CA . ASP A 1 95 ? -18.067 5.669 10.109 1.00 94.00 95 ASP A CA 1
ATOM 708 C C . ASP A 1 95 ? -17.541 4.238 10.311 1.00 94.00 95 ASP A C 1
ATOM 710 O O . ASP A 1 95 ? -16.413 3.949 9.903 1.00 94.00 95 ASP A O 1
ATOM 714 N N . PRO A 1 96 ? -18.320 3.326 10.921 1.00 90.44 96 PRO A N 1
ATOM 715 C CA . PRO A 1 96 ? -17.875 1.955 11.155 1.00 90.44 96 PRO A CA 1
ATOM 716 C C . PRO A 1 96 ? -17.659 1.171 9.854 1.00 90.44 96 PRO A C 1
ATOM 718 O O . PRO A 1 96 ? -16.989 0.141 9.871 1.00 90.44 96 PRO A O 1
ATOM 721 N N . TYR A 1 97 ? -18.209 1.652 8.736 1.00 92.94 97 TYR A N 1
ATOM 722 C CA . TYR A 1 97 ? -18.060 1.026 7.430 1.00 92.94 97 TYR A CA 1
ATOM 723 C C . TYR A 1 97 ? -16.855 1.551 6.653 1.00 92.94 97 TYR A C 1
ATOM 725 O O . TYR A 1 97 ? -16.391 0.852 5.760 1.00 92.94 97 TYR A O 1
ATOM 733 N N . LEU A 1 98 ? -16.321 2.727 7.012 1.00 94.62 98 LEU A N 1
ATOM 734 C CA . LEU A 1 98 ? -15.218 3.403 6.319 1.00 94.62 98 LEU A CA 1
ATOM 735 C C . LEU A 1 98 ? -15.490 3.579 4.815 1.00 94.62 98 LEU A C 1
ATOM 737 O O . LEU A 1 98 ? -14.653 3.210 3.995 1.00 94.62 98 LEU A O 1
ATOM 741 N N . ARG A 1 99 ? -16.670 4.091 4.449 1.00 92.62 99 ARG A N 1
ATOM 742 C CA . ARG A 1 99 ? -17.125 4.169 3.045 1.00 92.62 99 ARG A CA 1
ATOM 743 C C . ARG A 1 99 ? -16.280 5.097 2.184 1.00 92.62 99 ARG A C 1
ATOM 745 O O . ARG A 1 99 ? -16.014 4.807 1.028 1.00 92.62 99 ARG A O 1
ATOM 752 N N . GLU A 1 100 ? -15.864 6.224 2.752 1.00 93.75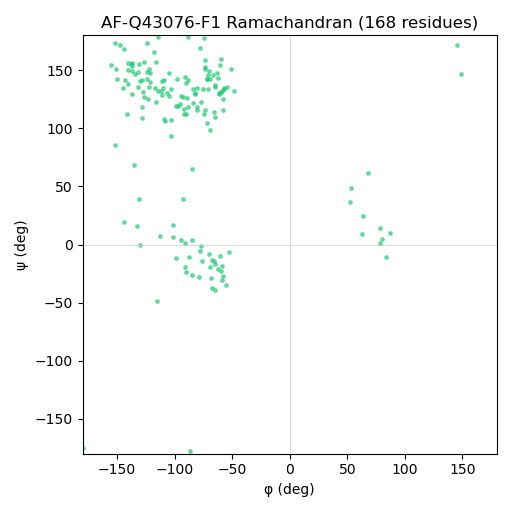 100 GLU A N 1
ATOM 753 C CA . GLU A 1 100 ? -15.124 7.251 2.025 1.00 93.75 100 GLU A CA 1
ATOM 754 C C . GLU A 1 100 ? -13.666 7.315 2.481 1.00 93.75 100 GLU A C 1
ATOM 756 O O . GLU A 1 100 ? -13.368 7.383 3.682 1.00 93.75 100 GLU A O 1
ATOM 761 N N . TRP A 1 101 ? -12.760 7.388 1.508 1.00 94.75 101 TRP A N 1
ATOM 762 C CA . TRP A 1 101 ? -11.320 7.500 1.712 1.00 94.75 101 TRP A CA 1
ATOM 763 C C . TRP A 1 101 ? -10.775 8.766 1.054 1.00 94.75 101 TRP A C 1
ATOM 765 O O . TRP A 1 101 ? -11.259 9.220 0.022 1.00 94.75 101 TRP A O 1
ATOM 775 N N . THR A 1 102 ? -9.747 9.338 1.668 1.00 95.12 102 THR A N 1
ATOM 776 C CA . THR A 1 102 ? -9.018 10.506 1.184 1.00 95.12 102 THR A CA 1
ATOM 777 C C . THR A 1 102 ? -7.584 10.094 0.885 1.00 95.12 102 THR A C 1
ATOM 779 O O . THR A 1 102 ? -6.870 9.608 1.769 1.00 95.12 102 THR A O 1
ATOM 782 N N . LYS A 1 103 ? -7.145 10.314 -0.355 1.00 95.06 103 LYS A N 1
ATOM 783 C CA . LYS A 1 103 ? -5.751 10.131 -0.770 1.00 95.06 103 LYS A CA 1
ATOM 784 C C . LYS A 1 103 ? -4.858 11.197 -0.137 1.00 95.06 103 LYS A C 1
ATOM 786 O O . LYS A 1 103 ? -5.263 12.350 0.015 1.00 95.06 103 LYS A O 1
ATOM 791 N N . ALA A 1 104 ? -3.642 10.820 0.247 1.00 93.44 104 ALA A N 1
ATOM 792 C CA . ALA A 1 104 ? -2.676 11.774 0.773 1.00 93.44 104 ALA A CA 1
ATOM 793 C C . ALA A 1 104 ? -2.278 12.790 -0.312 1.00 93.44 104 ALA A C 1
ATOM 795 O O . ALA A 1 104 ? -2.028 12.425 -1.459 1.00 93.44 104 ALA A O 1
ATOM 796 N N . GLY A 1 105 ? -2.194 14.073 0.052 1.00 91.31 105 GLY A N 1
ATOM 797 C CA . GLY A 1 105 ? -1.907 15.151 -0.905 1.00 91.31 105 GLY A CA 1
ATOM 798 C C . GLY A 1 105 ? -0.496 15.117 -1.506 1.00 91.31 105 GLY A C 1
ATOM 799 O O . GLY A 1 105 ? -0.239 15.813 -2.479 1.00 91.31 105 GLY A O 1
ATOM 800 N N . ASN A 1 106 ? 0.412 14.322 -0.935 1.00 90.31 106 ASN A N 1
ATOM 801 C CA . ASN A 1 106 ? 1.772 14.107 -1.428 1.00 90.31 106 ASN A CA 1
ATOM 802 C C . ASN A 1 106 ? 1.937 12.775 -2.181 1.00 90.31 106 ASN A C 1
ATOM 804 O O . ASN A 1 106 ? 3.064 12.314 -2.334 1.00 90.31 106 ASN A O 1
ATOM 808 N N . ASN A 1 107 ? 0.842 12.139 -2.608 1.00 93.94 107 ASN A N 1
ATOM 809 C CA . ASN A 1 107 ? 0.909 10.963 -3.468 1.00 93.94 107 ASN A CA 1
ATOM 810 C C . ASN A 1 107 ? 1.468 11.306 -4.869 1.00 93.94 107 ASN A C 1
ATOM 812 O O . ASN A 1 107 ? 1.149 12.376 -5.395 1.00 93.94 107 ASN A O 1
ATOM 816 N N . PRO A 1 108 ? 2.217 10.389 -5.512 1.00 94.56 108 PRO A N 1
ATOM 817 C CA . PRO A 1 108 ? 2.733 9.149 -4.933 1.00 94.56 108 PRO A CA 1
ATOM 818 C C . PRO A 1 108 ? 3.855 9.413 -3.918 1.00 94.56 108 PRO A C 1
ATOM 820 O O . PRO A 1 108 ? 4.644 10.342 -4.073 1.00 94.56 108 PRO A O 1
ATOM 823 N N . VAL A 1 109 ? 3.915 8.583 -2.872 1.00 93.38 109 VAL A N 1
ATOM 824 C CA . VAL A 1 109 ? 4.878 8.707 -1.764 1.00 93.38 109 VAL A CA 1
ATOM 825 C C . VAL A 1 109 ? 6.179 7.948 -1.997 1.00 93.38 109 VAL A C 1
ATOM 827 O O . VAL A 1 109 ? 7.189 8.284 -1.386 1.00 93.38 109 VAL A O 1
ATOM 830 N N . LEU A 1 110 ? 6.165 6.922 -2.854 1.00 93.25 110 LEU A N 1
ATOM 831 C CA . LEU A 1 110 ? 7.348 6.145 -3.225 1.00 93.25 110 LEU A CA 1
ATOM 832 C C . LEU A 1 110 ? 7.317 5.814 -4.718 1.00 93.25 110 LEU A C 1
ATOM 834 O O . LEU A 1 110 ? 6.295 5.372 -5.244 1.00 93.25 110 LEU A O 1
ATOM 838 N N . GLN A 1 111 ? 8.474 5.931 -5.358 1.00 90.19 111 GLN A N 1
ATOM 839 C CA . GLN A 1 111 ? 8.740 5.485 -6.722 1.00 90.19 111 GLN A CA 1
ATOM 840 C C . GLN A 1 111 ? 10.164 4.934 -6.768 1.00 90.19 111 GLN A C 1
ATOM 842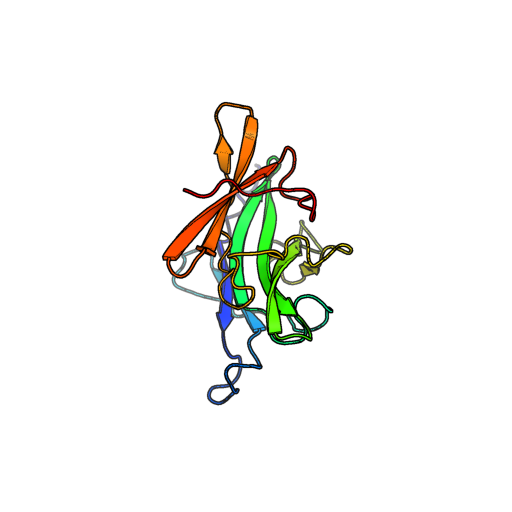 O O . GLN A 1 111 ? 11.064 5.494 -6.138 1.00 90.19 111 GLN A O 1
ATOM 847 N N . LEU A 1 112 ? 10.382 3.850 -7.510 1.00 85.50 112 LEU A N 1
ATOM 848 C CA . LEU A 1 112 ? 11.733 3.381 -7.798 1.00 85.50 112 LEU A CA 1
ATOM 849 C C . LEU A 1 112 ? 12.242 4.031 -9.077 1.00 85.50 112 LEU A C 1
ATOM 851 O O . LEU A 1 112 ? 11.760 3.737 -10.168 1.00 85.50 112 LEU A O 1
ATOM 855 N N . VAL A 1 113 ? 13.248 4.888 -8.925 1.00 79.06 113 VAL A N 1
ATOM 856 C CA . VAL A 1 113 ? 13.973 5.501 -10.037 1.00 79.06 113 VAL A CA 1
ATOM 857 C C . VAL A 1 113 ? 15.458 5.246 -9.826 1.00 79.06 113 VAL A C 1
ATOM 859 O O . VAL A 1 113 ? 15.997 5.543 -8.761 1.00 79.06 113 VAL A O 1
ATOM 862 N N . GLY A 1 114 ? 16.131 4.696 -10.832 1.00 85.00 114 GLY A N 1
ATOM 863 C CA . GLY A 1 114 ? 17.583 4.553 -10.819 1.00 85.00 114 GLY A CA 1
ATOM 864 C C . GLY A 1 114 ? 18.091 3.289 -11.511 1.00 85.00 114 GLY A C 1
ATOM 865 O O . GLY A 1 114 ? 17.301 2.421 -11.885 1.00 85.00 114 GLY A O 1
ATOM 866 N N . PRO A 1 115 ? 19.419 3.180 -11.695 1.00 85.31 115 PRO A N 1
ATOM 867 C CA . PRO A 1 115 ? 20.034 2.029 -12.343 1.00 85.31 115 PRO A CA 1
ATOM 868 C C . PRO A 1 115 ? 19.688 0.719 -11.633 1.00 85.31 115 PRO A C 1
ATOM 870 O O . PRO A 1 115 ? 19.780 0.625 -10.411 1.00 85.31 115 PRO A O 1
ATOM 873 N N . GLY A 1 116 ? 19.325 -0.297 -12.412 1.00 88.44 116 GLY A N 1
ATOM 874 C CA . GLY A 1 116 ? 19.025 -1.634 -11.903 1.00 88.44 116 GLY A CA 1
ATOM 875 C C . GLY A 1 116 ? 17.601 -1.829 -11.381 1.00 88.44 116 GLY A C 1
ATOM 876 O O . GLY A 1 116 ? 17.211 -2.975 -11.180 1.00 88.44 116 GLY A O 1
ATOM 877 N N . PHE A 1 117 ? 16.807 -0.769 -11.205 1.00 91.88 117 PHE A N 1
ATOM 878 C CA . PHE A 1 117 ? 15.390 -0.892 -10.859 1.00 91.88 117 PHE A CA 1
ATOM 879 C C . PHE A 1 117 ? 14.504 -0.946 -12.101 1.00 91.88 117 PHE A C 1
ATOM 881 O O . PHE A 1 117 ? 14.748 -0.252 -13.088 1.00 91.88 117 PHE A O 1
ATOM 888 N N . ASN A 1 118 ? 13.438 -1.738 -12.019 1.00 93.19 118 ASN A N 1
ATOM 889 C CA . ASN A 1 118 ? 12.401 -1.814 -13.037 1.00 93.19 118 ASN A CA 1
ATOM 890 C C . ASN A 1 118 ? 11.120 -1.158 -12.506 1.00 93.19 118 ASN A C 1
ATOM 892 O O . ASN A 1 118 ? 10.421 -1.718 -11.663 1.00 93.19 118 ASN A O 1
ATOM 896 N N . SER A 1 119 ? 10.796 0.034 -13.006 1.00 93.31 119 SER A N 1
ATOM 897 C CA . SER A 1 119 ? 9.623 0.808 -12.575 1.00 93.31 119 SER A CA 1
ATOM 898 C C . SER A 1 119 ? 8.283 0.146 -12.925 1.00 93.31 119 SER A C 1
ATOM 900 O O . SER A 1 119 ? 7.258 0.518 -12.364 1.00 93.31 119 SER A O 1
ATOM 902 N N . SER A 1 120 ? 8.273 -0.861 -13.806 1.00 93.94 120 SER A N 1
ATOM 903 C CA . SER A 1 120 ? 7.099 -1.697 -14.107 1.00 93.94 120 SER A CA 1
ATOM 904 C C . SER A 1 120 ? 7.006 -2.958 -13.233 1.00 93.94 120 SER A C 1
ATOM 906 O O . SER A 1 120 ? 6.098 -3.768 -13.418 1.00 93.94 120 SER A O 1
ATOM 908 N N . GLN A 1 121 ? 7.940 -3.158 -12.302 1.00 95.56 121 GLN A N 1
ATOM 909 C CA . GLN A 1 121 ? 7.976 -4.274 -11.354 1.00 95.56 121 GLN A CA 1
ATOM 910 C C . GLN A 1 121 ? 8.309 -3.727 -9.958 1.00 95.56 121 GLN A C 1
ATOM 912 O O . GLN A 1 121 ? 9.399 -3.950 -9.436 1.00 95.56 121 GLN A O 1
ATOM 917 N N . PHE A 1 122 ? 7.377 -2.971 -9.373 1.00 96.00 122 PHE A N 1
ATOM 918 C CA . PHE A 1 122 ? 7.457 -2.381 -8.036 1.00 96.00 122 PHE A CA 1
ATOM 919 C C . PHE A 1 122 ? 6.057 -2.207 -7.426 1.00 96.00 122 PHE A C 1
ATOM 921 O O . PHE A 1 122 ? 5.436 -1.150 -7.538 1.00 96.00 122 PHE A O 1
ATOM 928 N N . ARG A 1 123 ? 5.526 -3.245 -6.778 1.00 96.62 123 ARG A N 1
ATOM 929 C CA . ARG A 1 123 ? 4.119 -3.267 -6.352 1.00 96.62 123 ARG A CA 1
ATOM 930 C C . ARG A 1 123 ? 3.854 -4.114 -5.117 1.00 96.62 123 ARG A C 1
ATOM 932 O O . ARG A 1 123 ? 4.718 -4.846 -4.639 1.00 96.62 123 ARG A O 1
ATOM 939 N N . ASP A 1 124 ? 2.616 -4.025 -4.649 1.00 97.00 124 ASP A N 1
ATOM 940 C CA . ASP A 1 124 ? 2.038 -4.843 -3.583 1.00 97.00 124 ASP A CA 1
ATOM 941 C C . ASP A 1 124 ? 2.661 -4.560 -2.206 1.00 97.00 124 ASP A C 1
ATOM 943 O O . ASP A 1 124 ? 3.262 -5.445 -1.588 1.00 97.00 124 ASP A O 1
ATOM 947 N N . PRO A 1 125 ? 2.528 -3.319 -1.696 1.00 96.81 125 PRO A N 1
ATOM 948 C CA . PRO A 1 125 ? 2.958 -2.979 -0.348 1.00 96.81 125 PRO A CA 1
ATOM 949 C C . PRO A 1 125 ? 2.238 -3.844 0.687 1.00 96.81 125 PRO A C 1
ATOM 951 O O . PRO A 1 125 ? 1.011 -4.005 0.662 1.00 96.81 125 PRO A O 1
ATOM 954 N N . THR A 1 126 ? 3.011 -4.400 1.615 1.00 97.69 126 THR A N 1
ATOM 955 C CA . THR A 1 126 ? 2.493 -5.231 2.703 1.00 97.69 126 THR A CA 1
ATOM 956 C C . THR A 1 126 ? 1.881 -4.401 3.829 1.00 97.69 126 THR A C 1
ATOM 958 O O . THR A 1 126 ? 2.004 -3.178 3.891 1.00 97.69 126 THR A O 1
ATOM 961 N N . THR A 1 127 ? 1.196 -5.080 4.751 1.00 97.69 127 THR A N 1
ATOM 962 C CA . THR A 1 127 ? 0.827 -4.471 6.034 1.00 97.69 127 THR A CA 1
ATOM 963 C C . THR A 1 127 ? 2.101 -4.095 6.783 1.00 97.69 127 THR A C 1
ATOM 965 O O . THR A 1 127 ? 2.997 -4.926 6.929 1.00 97.69 127 THR A O 1
ATOM 968 N N . GLY A 1 128 ? 2.185 -2.857 7.263 1.00 95.81 128 GLY A N 1
ATOM 969 C CA . GLY A 1 128 ? 3.341 -2.377 8.002 1.00 95.81 128 GLY A CA 1
ATOM 970 C C . GLY A 1 128 ? 3.417 -2.946 9.419 1.00 95.81 128 GLY A C 1
ATOM 971 O O . GLY A 1 128 ? 2.401 -3.243 10.047 1.00 95.81 128 GLY A O 1
ATOM 972 N N . TRP A 1 129 ? 4.631 -3.050 9.956 1.00 96.12 129 TRP A N 1
ATOM 973 C CA . TRP A 1 129 ? 4.886 -3.488 11.332 1.00 96.12 129 TRP A CA 1
ATOM 974 C C . TRP A 1 129 ? 5.957 -2.631 12.004 1.00 96.12 129 TRP A C 1
ATOM 976 O O . TRP A 1 129 ? 6.788 -2.024 11.336 1.00 96.12 129 TRP A O 1
ATOM 986 N N . ILE A 1 130 ? 5.958 -2.582 13.335 1.00 94.56 130 ILE A N 1
ATOM 987 C CA . ILE A 1 130 ? 6.994 -1.890 14.111 1.00 94.56 130 ILE A CA 1
ATOM 988 C C . ILE A 1 130 ? 8.063 -2.912 14.499 1.00 94.56 130 ILE A C 1
ATOM 990 O O . ILE A 1 130 ? 7.743 -3.980 15.020 1.00 94.56 130 ILE A O 1
ATOM 994 N N . GLY A 1 131 ? 9.330 -2.612 14.216 1.00 94.12 131 GLY A N 1
ATOM 995 C CA . GLY A 1 131 ? 10.441 -3.470 14.627 1.00 94.12 131 GLY A CA 1
ATOM 996 C C . GLY A 1 131 ? 10.983 -3.142 16.023 1.00 94.12 131 GLY A C 1
ATOM 997 O O . GLY A 1 131 ? 10.532 -2.193 16.662 1.00 94.12 131 GLY A O 1
ATOM 998 N N . PRO A 1 132 ? 11.990 -3.899 16.497 1.00 95.50 132 PRO A N 1
ATOM 999 C CA . PRO A 1 132 ? 12.543 -3.745 17.849 1.00 95.50 132 PRO A CA 1
ATOM 1000 C C . PRO A 1 132 ? 13.189 -2.380 18.134 1.00 95.50 132 PRO A C 1
ATOM 1002 O O . PRO A 1 132 ? 13.330 -1.997 19.288 1.00 95.50 132 PRO A O 1
ATOM 1005 N N . ASP A 1 133 ? 13.578 -1.651 17.089 1.00 94.69 133 ASP A N 1
ATOM 1006 C CA . ASP A 1 133 ? 14.135 -0.293 17.144 1.00 94.69 133 ASP A CA 1
ATOM 1007 C C . ASP A 1 133 ? 13.056 0.806 17.176 1.00 94.69 133 ASP A C 1
ATOM 1009 O O . ASP A 1 133 ? 13.379 1.990 17.130 1.00 94.69 133 ASP A O 1
ATOM 1013 N N . GLY A 1 134 ? 11.774 0.433 17.229 1.00 93.44 134 GLY A N 1
ATOM 1014 C CA . GLY A 1 134 ? 10.649 1.368 17.247 1.00 93.44 134 GLY A CA 1
ATOM 1015 C C . GLY A 1 134 ? 10.285 1.955 15.880 1.00 93.44 134 GLY A C 1
ATOM 1016 O O . GLY A 1 134 ? 9.339 2.735 15.798 1.00 93.44 134 GLY A O 1
ATOM 1017 N N . LEU A 1 135 ? 10.980 1.572 14.803 1.00 93.31 135 LEU A N 1
ATOM 1018 C CA . LEU A 1 135 ? 10.693 2.057 13.452 1.00 93.31 135 LEU A CA 1
ATOM 1019 C C . LEU A 1 135 ? 9.646 1.189 12.750 1.00 93.31 135 LEU A C 1
ATOM 1021 O O . LEU A 1 135 ? 9.681 -0.047 12.822 1.00 93.31 135 LEU A O 1
ATOM 1025 N N . TRP A 1 136 ? 8.759 1.838 11.998 1.00 94.69 136 TRP A N 1
ATOM 1026 C CA . TRP A 1 136 ? 7.885 1.167 11.044 1.00 94.69 136 TRP A CA 1
ATOM 1027 C C . TRP A 1 136 ? 8.693 0.510 9.938 1.00 94.69 136 TRP A C 1
ATOM 1029 O O . TRP A 1 136 ? 9.731 1.019 9.518 1.00 94.69 136 TRP A O 1
ATOM 1039 N N . ARG A 1 137 ? 8.169 -0.608 9.454 1.00 95.06 137 ARG A N 1
ATOM 1040 C CA . ARG A 1 137 ? 8.666 -1.399 8.341 1.00 95.06 137 ARG A CA 1
ATOM 1041 C C . ARG A 1 137 ? 7.518 -1.769 7.425 1.00 95.06 137 ARG A C 1
ATOM 1043 O O . ARG A 1 137 ? 6.407 -1.990 7.896 1.00 95.06 137 ARG A O 1
ATOM 1050 N N . MET A 1 138 ? 7.813 -1.857 6.140 1.00 95.88 138 MET A N 1
ATOM 1051 C CA . MET A 1 138 ? 6.917 -2.369 5.111 1.00 95.88 138 MET A CA 1
ATOM 1052 C C . MET A 1 138 ? 7.773 -2.985 4.012 1.00 95.88 138 MET A C 1
ATOM 1054 O O . MET A 1 138 ? 8.840 -2.452 3.699 1.00 95.88 138 MET A O 1
ATOM 1058 N N . SER A 1 139 ? 7.314 -4.089 3.433 1.00 96.69 139 SER A N 1
ATOM 1059 C CA . SER A 1 139 ? 7.937 -4.678 2.250 1.00 96.69 139 SER A CA 1
ATOM 1060 C C . SER A 1 139 ? 7.121 -4.406 0.991 1.00 96.69 139 SER A C 1
ATOM 1062 O O . SER A 1 139 ? 5.894 -4.331 1.047 1.00 96.69 139 SER A O 1
ATOM 1064 N N . ILE A 1 140 ? 7.811 -4.264 -0.139 1.00 97.06 140 ILE A N 1
ATOM 1065 C CA . ILE A 1 140 ? 7.213 -4.144 -1.472 1.00 97.06 140 ILE A CA 1
ATOM 1066 C C . ILE A 1 140 ? 7.946 -5.113 -2.401 1.00 97.06 140 ILE A C 1
ATOM 1068 O O . ILE A 1 140 ? 9.177 -5.202 -2.354 1.00 97.06 140 ILE A O 1
ATOM 1072 N N . GLY A 1 141 ? 7.200 -5.850 -3.221 1.00 96.88 141 GLY A N 1
ATOM 1073 C CA . GLY A 1 141 ? 7.785 -6.708 -4.245 1.00 96.88 141 GLY A CA 1
ATOM 1074 C C . GLY A 1 141 ? 8.383 -5.867 -5.367 1.00 96.88 141 GLY A C 1
ATOM 1075 O O . GLY A 1 141 ? 7.746 -4.928 -5.845 1.00 96.88 141 GLY A O 1
ATOM 1076 N N . ALA A 1 142 ? 9.601 -6.195 -5.789 1.00 96.38 142 ALA A N 1
ATOM 1077 C CA . ALA A 1 142 ? 10.264 -5.493 -6.877 1.00 96.38 142 ALA A CA 1
ATOM 1078 C C . ALA A 1 142 ? 11.108 -6.417 -7.757 1.00 96.38 142 ALA A C 1
ATOM 1080 O O . ALA A 1 142 ? 11.406 -7.551 -7.383 1.00 96.38 142 ALA A O 1
ATOM 1081 N N . GLU A 1 143 ? 11.547 -5.902 -8.901 1.00 95.06 143 GLU A N 1
ATOM 1082 C CA . GLU A 1 143 ? 12.663 -6.461 -9.662 1.00 95.06 143 GLU A CA 1
ATOM 1083 C C . GLU A 1 143 ? 13.895 -5.556 -9.524 1.00 95.06 143 GLU A C 1
ATOM 1085 O O . GLU A 1 143 ? 13.828 -4.341 -9.733 1.00 95.06 143 GLU A O 1
ATOM 1090 N N . VAL A 1 144 ? 15.032 -6.169 -9.184 1.00 94.25 144 VAL A N 1
ATOM 1091 C CA . VAL A 1 144 ? 16.338 -5.511 -9.076 1.00 94.25 144 VAL A CA 1
ATOM 1092 C C . VAL A 1 144 ? 17.352 -6.299 -9.899 1.00 94.25 144 VAL A C 1
ATOM 1094 O O . VAL A 1 144 ? 17.616 -7.467 -9.626 1.00 94.25 144 VAL A O 1
ATOM 1097 N N . ASN A 1 145 ? 17.933 -5.666 -10.918 1.00 94.38 145 ASN A N 1
ATOM 1098 C CA . ASN A 1 145 ? 18.898 -6.267 -11.846 1.00 94.38 145 ASN A CA 1
ATOM 1099 C C . ASN A 1 145 ? 18.405 -7.584 -12.484 1.00 94.38 145 ASN A C 1
ATOM 1101 O O . ASN A 1 145 ? 19.191 -8.510 -12.679 1.00 94.38 145 ASN A O 1
ATOM 1105 N N . GLY A 1 146 ? 17.106 -7.679 -12.788 1.00 94.62 146 GLY A N 1
ATOM 1106 C CA . GLY A 1 146 ? 16.485 -8.875 -13.369 1.00 94.62 146 GLY A CA 1
ATOM 1107 C C . GLY A 1 146 ? 16.157 -9.992 -12.369 1.00 94.62 146 GLY A C 1
ATOM 1108 O O . GLY A 1 146 ? 15.708 -11.058 -12.782 1.00 94.62 146 GLY A O 1
ATOM 1109 N N . TYR A 1 147 ? 16.356 -9.768 -11.067 1.00 95.75 147 TYR A N 1
ATOM 1110 C CA . TYR A 1 147 ? 16.001 -10.713 -10.007 1.00 95.75 147 TYR A CA 1
ATOM 1111 C C . TYR A 1 147 ? 14.814 -10.194 -9.197 1.00 95.75 147 TYR A C 1
ATOM 1113 O O . TYR A 1 147 ? 14.729 -9.003 -8.897 1.00 95.75 147 TYR A O 1
ATOM 1121 N N . GLY A 1 148 ? 13.911 -11.095 -8.807 1.00 95.44 148 GLY A N 1
ATOM 1122 C CA . GLY A 1 148 ? 12.851 -10.767 -7.858 1.00 95.44 148 GLY A CA 1
ATOM 1123 C C . GLY A 1 148 ? 13.437 -10.417 -6.490 1.00 95.44 148 GLY A C 1
ATOM 1124 O O . GLY A 1 148 ? 14.320 -11.115 -5.997 1.00 95.44 148 GLY A O 1
ATOM 1125 N N . ALA A 1 149 ? 12.934 -9.348 -5.884 1.00 95.50 149 ALA A N 1
ATOM 1126 C CA . ALA A 1 149 ? 13.401 -8.818 -4.613 1.00 95.50 149 ALA A CA 1
ATOM 1127 C C . ALA A 1 149 ? 12.225 -8.415 -3.715 1.00 95.50 149 ALA A C 1
ATOM 1129 O O . ALA A 1 149 ? 11.147 -8.043 -4.186 1.00 95.50 149 ALA A O 1
ATOM 1130 N N . ALA A 1 150 ? 12.463 -8.435 -2.405 1.00 95.38 150 ALA A N 1
ATOM 1131 C CA . ALA A 1 150 ? 11.588 -7.811 -1.421 1.00 95.38 150 ALA A CA 1
ATOM 1132 C C . ALA A 1 150 ? 12.294 -6.575 -0.855 1.00 95.38 150 ALA A C 1
ATOM 1134 O O . ALA A 1 150 ? 13.256 -6.681 -0.094 1.00 95.38 150 ALA A O 1
ATOM 1135 N N . LEU A 1 151 ? 11.821 -5.390 -1.232 1.00 94.56 151 LEU A N 1
ATOM 1136 C CA . LEU A 1 151 ? 12.383 -4.132 -0.754 1.00 94.56 151 LEU A CA 1
ATOM 1137 C C . LEU A 1 151 ? 11.783 -3.774 0.596 1.00 94.56 151 LEU A C 1
ATOM 1139 O O . LEU A 1 151 ? 10.568 -3.621 0.704 1.00 94.56 151 LEU A O 1
ATOM 1143 N N . LEU A 1 152 ? 12.623 -3.608 1.616 1.00 94.00 152 LEU A N 1
ATOM 1144 C CA . LEU A 1 152 ? 12.192 -3.170 2.938 1.00 94.00 152 LEU A CA 1
ATOM 1145 C C . LEU A 1 152 ? 12.364 -1.662 3.084 1.00 94.00 152 LEU A C 1
ATOM 1147 O O . LEU A 1 152 ? 13.483 -1.145 3.051 1.00 94.00 152 LEU A O 1
ATOM 1151 N N . TYR A 1 153 ? 11.264 -0.980 3.360 1.00 93.00 153 TYR A N 1
ATOM 1152 C CA . TYR A 1 153 ? 11.249 0.426 3.737 1.00 93.00 153 TYR A CA 1
ATOM 1153 C C . TYR A 1 153 ? 11.171 0.552 5.252 1.00 93.00 153 TYR A C 1
ATOM 1155 O O . TYR A 1 153 ? 10.482 -0.231 5.907 1.00 93.00 153 TYR A O 1
ATOM 1163 N N . LYS A 1 154 ? 11.870 1.545 5.807 1.00 91.81 154 LYS A N 1
ATOM 1164 C CA . LYS A 1 154 ? 11.815 1.904 7.228 1.00 91.81 154 LYS A CA 1
ATOM 1165 C C . LYS A 1 154 ? 11.427 3.366 7.381 1.00 91.81 154 LYS A C 1
ATOM 1167 O O . LYS A 1 154 ? 11.868 4.196 6.596 1.00 91.81 154 LYS A O 1
ATOM 1172 N N . SER A 1 155 ? 10.632 3.685 8.397 1.00 90.88 155 SER A N 1
ATOM 1173 C CA . SER A 1 155 ? 10.254 5.068 8.702 1.00 90.88 155 SER A CA 1
ATOM 1174 C C . SER A 1 155 ? 9.888 5.230 10.176 1.00 90.88 155 SER A C 1
ATOM 1176 O O . SER A 1 155 ? 9.428 4.290 10.819 1.00 90.88 155 SER A O 1
ATOM 1178 N N . GLU A 1 156 ? 10.035 6.434 10.721 1.00 91.12 156 GLU A N 1
ATOM 1179 C CA . GLU A 1 156 ? 9.463 6.780 12.028 1.00 91.12 156 GLU A CA 1
ATOM 1180 C C . GLU A 1 156 ? 7.929 6.828 11.984 1.00 91.12 156 GLU A C 1
ATOM 1182 O O . GLU A 1 156 ? 7.253 6.585 12.984 1.00 91.12 156 GLU A O 1
ATOM 1187 N N . ARG A 1 157 ? 7.355 7.160 10.819 1.00 89.25 157 ARG A N 1
ATOM 1188 C CA . ARG A 1 157 ? 5.910 7.321 10.626 1.00 89.25 157 ARG A CA 1
ATOM 1189 C C . ARG A 1 157 ? 5.489 6.764 9.276 1.00 89.25 157 ARG A C 1
ATOM 1191 O O . ARG A 1 157 ? 5.749 7.366 8.239 1.00 89.25 157 ARG A O 1
ATOM 1198 N N . LEU A 1 158 ? 4.727 5.673 9.303 1.00 87.75 158 LEU A N 1
ATOM 1199 C CA . LEU A 1 158 ? 4.217 5.033 8.089 1.00 87.75 158 LEU A CA 1
ATOM 1200 C C . LEU A 1 158 ? 3.346 5.971 7.226 1.00 87.75 158 LEU A C 1
ATOM 1202 O O . LEU A 1 158 ? 3.360 5.883 6.007 1.00 87.75 158 LEU A O 1
ATOM 1206 N N . SER A 1 159 ? 2.640 6.925 7.843 1.00 82.50 159 SER A N 1
ATOM 1207 C CA . SER A 1 159 ? 1.805 7.910 7.138 1.00 82.50 159 SER A CA 1
ATOM 1208 C C . SER A 1 159 ? 2.585 9.056 6.476 1.00 82.50 159 SER A C 1
ATOM 1210 O O . SER A 1 159 ? 1.965 9.967 5.936 1.00 82.50 159 SER A O 1
ATOM 1212 N N . LYS A 1 160 ? 3.916 9.086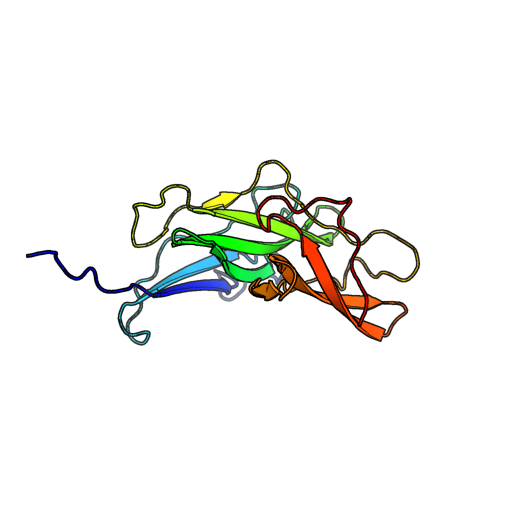 6.606 1.00 79.12 160 LYS A N 1
ATOM 1213 C CA . LYS A 1 160 ? 4.797 10.131 6.061 1.00 79.12 160 LYS A CA 1
ATOM 1214 C C . LYS A 1 160 ? 5.980 9.526 5.302 1.00 79.12 160 LYS A C 1
ATOM 1216 O O . LYS A 1 160 ? 7.104 9.994 5.437 1.00 79.12 160 LYS A O 1
ATOM 1221 N N . LEU A 1 161 ? 5.736 8.454 4.555 1.00 78.62 161 LEU A N 1
ATOM 1222 C CA . LEU A 1 161 ? 6.710 7.987 3.573 1.00 78.62 161 LEU A CA 1
ATOM 1223 C C . LEU A 1 161 ? 6.917 9.077 2.512 1.00 78.62 161 LEU A C 1
ATOM 1225 O O . LEU A 1 161 ? 5.974 9.789 2.157 1.00 78.62 161 LEU A O 1
ATOM 1229 N N . ASP A 1 162 ? 8.151 9.212 2.044 1.00 72.81 162 ASP A N 1
ATOM 1230 C CA . ASP A 1 162 ? 8.530 10.124 0.969 1.00 72.81 162 ASP A CA 1
ATOM 1231 C C . ASP A 1 162 ? 9.687 9.541 0.140 1.00 72.81 162 ASP A C 1
ATOM 1233 O O . ASP A 1 162 ? 10.301 8.538 0.517 1.00 72.81 162 ASP A O 1
ATOM 1237 N N . TYR A 1 163 ? 10.018 10.203 -0.971 1.00 61.25 163 TYR A N 1
ATOM 1238 C CA . TYR A 1 163 ? 11.080 9.799 -1.898 1.00 61.25 163 TYR A CA 1
ATOM 1239 C C . TYR A 1 163 ? 12.481 9.694 -1.275 1.00 61.25 163 TYR A C 1
ATOM 1241 O O . TYR A 1 163 ? 13.351 9.056 -1.862 1.00 61.25 163 TYR A O 1
ATOM 1249 N N . SER A 1 164 ? 12.734 10.299 -0.107 1.00 58.12 164 SER A N 1
ATOM 1250 C CA . SER A 1 164 ? 14.027 10.166 0.581 1.00 58.12 164 SER A CA 1
ATOM 1251 C C . SER A 1 164 ? 14.183 8.811 1.281 1.00 58.12 164 SER A C 1
ATOM 1253 O O . SER A 1 164 ? 15.292 8.407 1.643 1.00 58.12 164 SER A O 1
ATOM 1255 N N . SER A 1 165 ? 13.079 8.074 1.431 1.00 63.16 165 SER A N 1
ATOM 1256 C CA . SER A 1 165 ? 13.055 6.743 2.026 1.00 63.16 165 SER A CA 1
ATOM 1257 C C . SER A 1 165 ? 13.751 5.742 1.100 1.00 63.16 165 SER A C 1
ATOM 1259 O O . SER A 1 165 ? 13.164 5.234 0.148 1.00 63.16 165 SER A O 1
ATOM 1261 N N . SER A 1 166 ? 15.018 5.441 1.385 1.00 68.25 166 SER A N 1
ATOM 1262 C CA . SER A 1 166 ? 15.787 4.453 0.624 1.00 68.25 166 SER A CA 1
ATOM 1263 C C . SER A 1 166 ? 15.477 3.029 1.106 1.00 68.25 166 SER A C 1
ATOM 1265 O O . SER A 1 166 ? 15.546 2.774 2.315 1.00 68.25 166 SER A O 1
ATOM 1267 N N . PRO A 1 167 ? 15.153 2.084 0.204 1.00 77.88 167 PRO A N 1
ATOM 1268 C CA . PRO A 1 167 ? 14.915 0.705 0.598 1.00 77.88 167 PRO A CA 1
ATOM 1269 C C . PRO A 1 167 ? 16.216 -0.015 0.951 1.00 77.88 167 PRO A C 1
ATOM 1271 O O . PRO A 1 167 ? 17.279 0.248 0.390 1.00 77.88 167 PRO A O 1
ATOM 1274 N N . THR A 1 168 ? 16.113 -0.997 1.842 1.00 79.00 168 THR A N 1
ATOM 1275 C CA . THR A 1 168 ? 17.108 -2.071 1.951 1.00 79.00 168 THR A CA 1
ATOM 1276 C C . THR A 1 168 ? 16.647 -3.244 1.087 1.00 79.00 168 THR A C 1
ATOM 1278 O O . THR A 1 168 ? 15.512 -3.700 1.237 1.00 79.00 168 THR A O 1
ATOM 1281 N N . VAL A 1 169 ? 17.511 -3.717 0.188 1.00 72.44 169 VAL A N 1
ATOM 1282 C CA . VAL A 1 169 ? 17.276 -4.920 -0.626 1.00 72.44 169 VAL A CA 1
ATOM 1283 C C . VAL A 1 169 ? 17.637 -6.149 0.213 1.00 72.44 169 VAL A C 1
ATOM 1285 O O . VAL A 1 169 ? 18.710 -6.166 0.819 1.00 72.44 169 VAL A O 1
ATOM 1288 N N . PHE A 1 170 ? 16.743 -7.137 0.260 1.00 52.28 170 PHE A N 1
ATOM 1289 C CA . PHE A 1 170 ? 16.986 -8.456 0.851 1.00 52.28 170 PHE A CA 1
ATOM 1290 C C . PHE A 1 170 ? 17.186 -9.509 -0.232 1.00 52.28 170 PHE A C 1
ATOM 1292 O O . PHE A 1 170 ? 16.502 -9.396 -1.276 1.00 52.28 170 PHE A O 1
#

Organism: Avena sativa (NCBI:txid4498)

Secondary structure (DSSP, 8-state):
--------EEEEEEEESSTT--TT-EEEEEEEESSSSS-EE-S-SB-S-STTTTT-EEEEEEEEETTTEEEEEEEEE-TT--EEEEEEEES-TT-TT---EEE-TT---EE--STTEEEEEEE-PPPPEE-TTS-EEEEEEEEETTEEEEEEEEES-GGG--TT-PPEE-

Nearest PDB structures (foldseek):
  2qqv-assembly1_A  TM=9.361E-01  e=4.168E-16  Arabidopsis thaliana
  2xqr-assembly6_K  TM=9.288E-01  e=4.868E-16  Arabidopsis thaliana
  1st8-assembly1_A  TM=9.414E-01  e=1.971E-15  Cichorium intybus
  2qqu-assembly1_A  TM=9.334E-01  e=1.872E-15  Arabidopsis thaliana
  2aez-assembly1_A  TM=9.230E-01  e=2.833E-15  Cichorium intybus

InterPro domains:
  IPR001362 Glycoside hydrolase, family 32 [SM00640] (18-170)
  IPR013148 Glycosyl hydrolase family 32, N-terminal [PF00251] (22-166)
  IPR023296 Glycosyl hydrolase, five-bladed beta-propeller domain superfamily [G3DSA:2.115.10.20] (18-169)
  IPR023296 Glycosyl hydrolase, five-bladed beta-propeller domain superfamily [SSF75005] (24-165)
  IPR050551 Plant Fructan Metabolism Enzymes [PTHR31953] (23-160)

Foldseek 3Di:
DDDDDQQKDKDWAFDDPDPDDDPQQTFIWIWIDSVVPDIDTADTAGGLDDQQAVRHWHAWDWEQDPVRWIKIWFWHQGPVRFTFIWIKGQPDPPPSRSRYIDTDPPPPAEADDDPQWDRNFWGYKYHWDQDPVRWIWIWIWTGGNNDIWTWIWTGNDPRRRHHVTDTDTD

Radius of gyration: 16.68 Å; Cα contacts (8 Å, |Δi|>4): 398; chains: 1; bounding box: 43×30×50 Å